Protein AF-A0AAN5KSN0-F1 (afdb_monomer_lite)

Sequence (96 aa):
SQNGQFVEPSCAEIAESGLTQDNPLSYGLKFSKDADFNLAYTLTAVSEEQGFQSKACVFVITANGPAQPDIQALSYHGAECTWRVVKGVGENFSVG

Foldseek 3Di:
DWDKFKAAPVRHGPPDDDDDPVRHGDIDIDTDPPDQQFDWDWDKDWDDDPDPQIKIKIWIWTDRDPPDIDIDIDTDSPWDWDKDADPPRGMDIDID

Radius of gyration: 14.19 Å; chains: 1; bounding box: 36×25×36 Å

Structure (mmCIF, N/CA/C/O backbone):
data_AF-A0AAN5KSN0-F1
#
_entry.id   AF-A0AAN5KSN0-F1
#
loop_
_atom_site.group_PDB
_atom_site.id
_atom_site.type_symbol
_atom_site.label_atom_id
_atom_site.label_alt_id
_atom_site.label_comp_id
_atom_site.label_asym_id
_atom_site.label_entity_id
_atom_site.label_seq_id
_atom_site.pdbx_PDB_ins_code
_atom_site.Cartn_x
_atom_site.Cartn_y
_atom_site.Cartn_z
_atom_site.occupancy
_atom_site.B_iso_or_equiv
_atom_site.auth_seq_id
_atom_site.auth_comp_id
_atom_site.auth_asym_id
_atom_site.auth_atom_id
_atom_site.pdbx_PDB_model_num
ATOM 1 N N . SER A 1 1 ? 17.214 -10.276 1.055 1.00 54.00 1 SER A N 1
ATOM 2 C CA . SER A 1 1 ? 16.242 -9.370 1.687 1.00 54.00 1 SER A CA 1
ATOM 3 C C . SER A 1 1 ? 16.727 -7.959 1.435 1.00 54.00 1 SER A C 1
ATOM 5 O O . SER A 1 1 ? 17.786 -7.614 1.946 1.00 54.00 1 SER A O 1
ATOM 7 N N . GLN A 1 2 ? 16.069 -7.210 0.551 1.00 62.72 2 GLN A N 1
ATOM 8 C CA . GLN A 1 2 ? 16.341 -5.782 0.390 1.00 62.72 2 GLN A CA 1
ATOM 9 C C . GLN A 1 2 ? 15.328 -5.012 1.240 1.00 62.72 2 GLN A C 1
ATOM 11 O O . GLN A 1 2 ? 14.150 -5.361 1.244 1.00 62.72 2 GLN A O 1
ATOM 16 N N . ASN A 1 3 ? 15.781 -3.997 1.974 1.00 74.38 3 ASN A N 1
ATOM 17 C CA . ASN A 1 3 ? 14.898 -3.196 2.819 1.00 74.38 3 ASN A CA 1
ATOM 18 C C . ASN A 1 3 ? 14.182 -2.157 1.949 1.00 74.38 3 ASN A C 1
ATOM 20 O O . ASN A 1 3 ? 14.8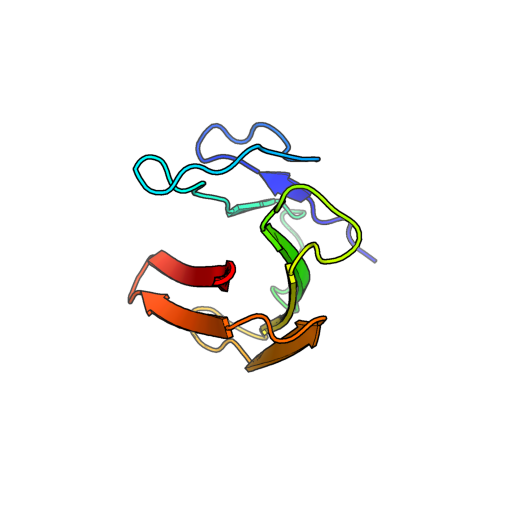27 -1.274 1.383 1.00 74.38 3 ASN A O 1
ATOM 24 N N . GLY A 1 4 ? 12.863 -2.290 1.829 1.00 83.69 4 GLY A N 1
ATOM 25 C CA . GLY A 1 4 ? 11.997 -1.277 1.233 1.00 83.69 4 GLY A CA 1
ATOM 26 C C . GLY A 1 4 ? 11.548 -0.254 2.275 1.00 83.69 4 GLY A C 1
ATOM 27 O O . GLY A 1 4 ? 11.432 -0.583 3.454 1.00 83.69 4 GLY A O 1
ATOM 28 N N . GLN A 1 5 ? 11.291 0.977 1.841 1.00 90.75 5 GLN A N 1
ATOM 29 C CA . GLN A 1 5 ? 10.730 2.041 2.676 1.00 90.75 5 GLN A CA 1
ATOM 30 C C . GLN A 1 5 ? 9.518 2.655 1.978 1.00 90.75 5 GLN A C 1
ATOM 32 O O . GLN A 1 5 ? 9.552 2.865 0.761 1.00 90.75 5 GLN A O 1
ATOM 37 N N . PHE A 1 6 ? 8.481 2.988 2.745 1.00 92.69 6 PHE A N 1
ATOM 38 C CA . PHE A 1 6 ? 7.449 3.901 2.267 1.00 92.69 6 PHE A CA 1
ATOM 39 C C . PHE A 1 6 ? 8.003 5.316 2.271 1.00 92.69 6 PHE A C 1
ATOM 41 O O . PHE A 1 6 ? 8.679 5.722 3.217 1.00 92.69 6 PHE A O 1
ATOM 48 N N . VAL A 1 7 ? 7.736 6.059 1.204 1.00 94.56 7 VAL A N 1
ATOM 49 C CA . VAL A 1 7 ? 8.213 7.432 1.066 1.00 94.56 7 VAL A CA 1
ATOM 50 C C . VAL A 1 7 ? 7.136 8.353 0.522 1.00 94.56 7 VAL A C 1
ATOM 52 O O . VAL A 1 7 ? 6.286 7.939 -0.261 1.00 94.56 7 VAL A O 1
ATOM 55 N N . GLU A 1 8 ? 7.194 9.619 0.905 1.00 93.06 8 GLU A N 1
ATOM 56 C CA . GLU A 1 8 ? 6.426 10.688 0.275 1.00 93.06 8 GLU A CA 1
ATOM 57 C C . GLU A 1 8 ? 6.960 10.988 -1.139 1.00 93.06 8 GLU A C 1
ATOM 59 O O . GLU A 1 8 ? 8.084 10.596 -1.477 1.00 93.06 8 GLU A O 1
ATOM 64 N N . PRO A 1 9 ? 6.236 11.771 -1.965 1.00 89.56 9 PRO A N 1
ATOM 65 C CA . PRO A 1 9 ? 6.759 1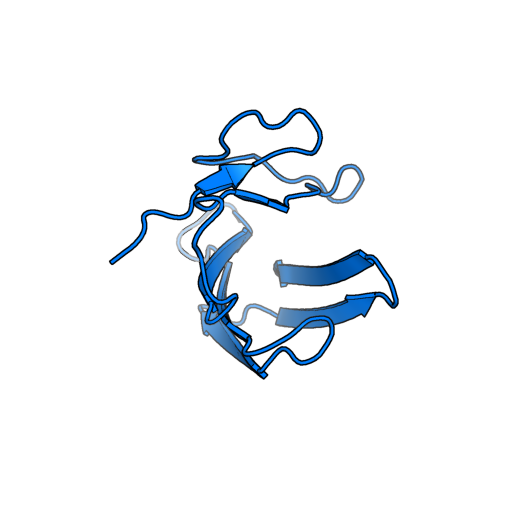2.267 -3.242 1.00 89.56 9 PRO A CA 1
ATOM 66 C C . PRO A 1 9 ? 8.087 13.036 -3.115 1.00 89.56 9 PRO A C 1
ATOM 68 O O . PRO A 1 9 ? 8.866 13.100 -4.064 1.00 89.56 9 PRO A O 1
ATOM 71 N N . SER A 1 10 ? 8.369 13.591 -1.933 1.00 91.62 10 SER A N 1
ATOM 72 C CA . SER A 1 10 ? 9.629 14.255 -1.573 1.00 91.62 10 SER A CA 1
ATOM 73 C C . SER A 1 10 ? 10.800 13.287 -1.326 1.00 91.62 10 SER A C 1
ATOM 75 O O . SER A 1 10 ? 11.921 13.738 -1.094 1.00 91.62 10 SER A O 1
ATOM 77 N N . CYS A 1 11 ? 10.560 11.970 -1.368 1.00 89.56 11 CYS A N 1
ATOM 78 C CA . CYS A 1 11 ? 11.453 10.896 -0.915 1.00 89.56 11 CYS A CA 1
ATOM 79 C C . CYS A 1 11 ? 11.726 10.868 0.602 1.00 89.56 11 CYS A C 1
ATOM 81 O O . CYS A 1 11 ? 12.612 10.125 1.037 1.00 89.56 11 CYS A O 1
ATOM 83 N N . ALA A 1 12 ? 10.986 11.642 1.403 1.00 92.88 12 ALA A N 1
ATOM 84 C CA . ALA A 1 12 ? 11.013 11.529 2.859 1.00 92.88 12 ALA A CA 1
ATOM 85 C C . ALA A 1 12 ? 10.362 10.213 3.303 1.00 92.88 12 ALA A C 1
ATOM 87 O O . ALA A 1 12 ? 9.363 9.795 2.728 1.00 92.88 12 ALA A O 1
ATOM 88 N N . GLU A 1 13 ? 10.938 9.547 4.301 1.00 93.44 13 GLU A N 1
ATOM 89 C CA . GLU A 1 13 ? 10.432 8.272 4.815 1.00 93.44 13 GLU A CA 1
ATOM 90 C C . GLU A 1 13 ? 9.128 8.455 5.596 1.00 93.44 13 GLU A C 1
ATOM 92 O O . GLU A 1 13 ? 9.008 9.363 6.418 1.00 93.44 13 GLU A O 1
ATOM 97 N N . ILE A 1 14 ? 8.168 7.564 5.349 1.00 92.94 14 ILE A N 1
ATOM 98 C CA . ILE A 1 14 ? 6.887 7.510 6.051 1.00 92.94 14 ILE A CA 1
ATOM 99 C C . ILE A 1 14 ? 6.931 6.322 7.011 1.00 92.94 14 ILE A C 1
ATOM 101 O O . ILE A 1 14 ? 6.944 5.170 6.577 1.00 92.94 14 ILE A O 1
ATOM 105 N N . ALA A 1 15 ? 6.924 6.604 8.312 1.00 85.94 15 ALA A N 1
ATOM 106 C CA . ALA A 1 15 ? 6.684 5.593 9.343 1.00 85.94 15 ALA A CA 1
ATOM 107 C C . ALA A 1 15 ? 5.196 5.530 9.720 1.00 85.94 15 ALA A C 1
ATOM 109 O O . ALA A 1 15 ? 4.611 4.454 9.788 1.00 85.94 15 ALA A O 1
ATOM 110 N N . GLU A 1 16 ? 4.585 6.698 9.918 1.00 85.56 16 GLU A N 1
ATOM 111 C CA . GLU A 1 16 ? 3.176 6.883 10.256 1.00 85.56 16 GLU A CA 1
ATOM 112 C C . GLU A 1 16 ? 2.728 8.249 9.724 1.00 85.56 16 GLU A C 1
ATOM 114 O O . GLU A 1 16 ? 3.527 9.188 9.671 1.00 85.56 16 GLU A O 1
ATOM 119 N N . SER A 1 17 ? 1.470 8.366 9.303 1.00 85.94 17 SER A N 1
ATOM 120 C CA . SER A 1 17 ? 0.905 9.639 8.862 1.00 85.94 17 SER A CA 1
ATOM 121 C C . SER A 1 17 ? -0.592 9.690 9.143 1.00 85.94 17 SER A C 1
ATOM 123 O O . SER A 1 17 ? -1.314 8.728 8.880 1.00 85.94 17 SER A O 1
ATOM 125 N N . GLY A 1 18 ? -1.052 10.822 9.678 1.00 84.75 18 GLY A N 1
ATOM 126 C CA . GLY A 1 18 ? -2.469 11.087 9.891 1.00 84.75 18 GLY A CA 1
ATOM 127 C C . GLY A 1 18 ? -3.164 11.395 8.567 1.00 84.75 18 GLY A C 1
ATOM 128 O O . GLY A 1 18 ? -2.697 12.229 7.792 1.00 84.75 18 GLY A O 1
ATOM 129 N N . LEU A 1 19 ? -4.292 10.735 8.317 1.00 84.12 19 LEU A N 1
ATOM 130 C CA . LEU A 1 19 ? -5.082 10.910 7.100 1.00 84.12 19 LEU A CA 1
ATOM 131 C C . LEU A 1 19 ? -6.340 11.719 7.407 1.00 84.12 19 LEU A C 1
ATOM 133 O O . LEU A 1 19 ? -6.996 11.498 8.423 1.00 84.12 19 LEU A O 1
ATOM 137 N N . THR A 1 20 ? -6.713 12.624 6.505 1.00 80.19 20 THR A N 1
ATOM 138 C CA . THR A 1 20 ? -8.036 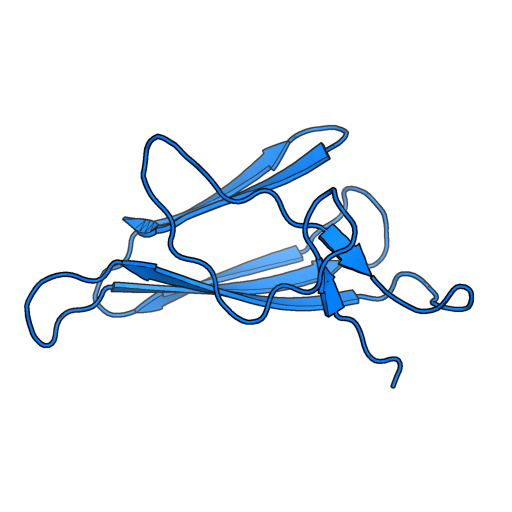13.257 6.523 1.00 80.19 20 THR A CA 1
ATOM 139 C C . THR A 1 20 ? -8.728 13.029 5.187 1.00 80.19 20 THR A C 1
ATOM 141 O O . THR A 1 20 ? -8.078 12.797 4.167 1.00 80.19 20 THR A O 1
ATOM 144 N N . GLN A 1 21 ? -10.060 13.091 5.181 1.00 76.69 21 GLN A N 1
ATOM 145 C CA . GLN A 1 21 ? -10.853 12.830 3.979 1.00 76.69 21 GLN A CA 1
ATOM 146 C C . GLN A 1 21 ? -10.507 13.787 2.822 1.00 76.69 21 GLN A C 1
ATOM 148 O O . GLN A 1 21 ? -10.507 13.375 1.664 1.00 76.69 21 GLN A O 1
ATOM 153 N N . ASP A 1 22 ? -10.153 15.033 3.143 1.00 82.75 22 ASP A N 1
ATOM 154 C CA . ASP A 1 22 ? -9.811 16.069 2.163 1.00 82.75 22 ASP A CA 1
ATOM 155 C C . ASP A 1 22 ? -8.322 16.085 1.780 1.00 82.75 22 ASP A C 1
ATOM 157 O O . ASP A 1 22 ? -7.940 16.755 0.820 1.00 82.75 22 ASP A O 1
ATOM 161 N N . ASN A 1 23 ? -7.472 15.357 2.512 1.00 84.12 23 ASN A N 1
ATOM 162 C CA . ASN A 1 23 ? -6.029 15.326 2.289 1.00 84.12 23 ASN A CA 1
ATOM 163 C C . ASN A 1 23 ? -5.498 13.881 2.337 1.00 84.12 23 ASN A C 1
ATOM 165 O O . ASN A 1 23 ? -4.934 13.459 3.354 1.00 84.12 23 ASN A O 1
ATOM 169 N N . PRO A 1 24 ? -5.689 13.099 1.256 1.00 87.88 24 PRO A N 1
ATOM 170 C CA . PRO A 1 24 ? -5.166 11.743 1.183 1.00 87.88 24 PRO A CA 1
ATOM 171 C C . PRO A 1 24 ? -3.634 11.748 1.113 1.00 87.88 24 PRO A C 1
ATOM 173 O O . PRO A 1 24 ? -3.021 12.590 0.456 1.00 87.88 24 PRO A O 1
ATOM 176 N N . LEU A 1 25 ? -3.007 10.747 1.730 1.00 90.69 25 LEU A N 1
ATOM 177 C CA . LEU A 1 25 ? -1.568 10.530 1.622 1.00 90.69 25 LEU A CA 1
ATOM 178 C C . LEU A 1 25 ? -1.228 9.869 0.286 1.00 90.69 25 LEU A C 1
ATOM 180 O O . LEU A 1 25 ? -1.672 8.760 -0.005 1.00 90.69 25 LEU A O 1
ATOM 184 N N . SER A 1 26 ? -0.383 10.531 -0.500 1.00 92.12 26 SER A N 1
ATOM 185 C CA . SER A 1 26 ? 0.315 9.889 -1.615 1.00 92.12 26 SER A CA 1
ATOM 186 C C . SER A 1 26 ? 1.625 9.300 -1.108 1.00 92.12 26 SER A C 1
ATOM 188 O O . SER A 1 26 ? 2.409 10.006 -0.476 1.00 92.12 26 SER A O 1
ATOM 190 N N . TYR A 1 27 ? 1.878 8.030 -1.406 1.00 92.81 27 TYR A N 1
ATOM 191 C CA . TYR A 1 27 ? 3.111 7.349 -1.025 1.00 92.81 27 TYR A CA 1
ATOM 192 C C . TYR A 1 27 ? 3.727 6.617 -2.220 1.00 92.81 27 TYR A C 1
ATOM 194 O O . TYR A 1 27 ? 3.057 6.306 -3.204 1.00 92.81 27 TYR A O 1
ATOM 202 N N . GLY A 1 28 ? 5.018 6.330 -2.117 1.00 91.62 28 GLY A N 1
ATOM 203 C CA . GLY A 1 28 ? 5.766 5.470 -3.020 1.00 91.62 28 GLY A CA 1
ATOM 204 C C . GLY A 1 28 ? 6.607 4.460 -2.248 1.00 91.62 28 GLY A C 1
ATOM 205 O O . GLY A 1 28 ? 6.655 4.468 -1.017 1.00 91.62 28 GLY A O 1
ATOM 206 N N . LEU A 1 29 ? 7.287 3.593 -2.993 1.00 89.31 29 LEU A N 1
ATOM 207 C CA . LEU A 1 29 ? 8.230 2.621 -2.452 1.00 89.31 29 LEU A CA 1
ATOM 208 C C . LEU A 1 29 ? 9.642 2.986 -2.889 1.00 89.31 29 LEU A C 1
ATOM 210 O O . LEU A 1 29 ? 9.916 3.166 -4.076 1.00 89.31 29 LEU A O 1
ATOM 214 N N . LYS A 1 30 ? 10.548 3.055 -1.920 1.00 89.44 30 LYS A N 1
ATOM 215 C CA . LYS A 1 30 ? 11.981 3.199 -2.147 1.00 89.44 30 LYS A CA 1
ATOM 216 C C . LYS A 1 30 ? 12.660 1.867 -1.863 1.00 89.44 30 LYS A C 1
ATOM 218 O O . LYS A 1 30 ? 12.533 1.322 -0.771 1.00 89.44 30 LYS A O 1
ATOM 223 N N . PHE A 1 31 ? 13.404 1.371 -2.840 1.00 86.94 31 PHE A N 1
ATOM 224 C CA . PHE A 1 31 ? 14.202 0.149 -2.764 1.00 86.94 31 PHE A CA 1
ATOM 225 C C . PHE A 1 31 ? 15.550 0.364 -3.464 1.00 86.94 31 PHE A C 1
ATOM 227 O O . PHE A 1 31 ? 15.791 1.416 -4.065 1.00 86.94 31 PHE A O 1
ATOM 234 N N . SER A 1 32 ? 16.466 -0.598 -3.335 1.00 84.50 32 SER A N 1
ATOM 235 C CA . SER A 1 32 ? 17.799 -0.484 -3.930 1.00 84.50 32 SER A CA 1
ATOM 236 C C . SER A 1 32 ? 17.743 -0.537 -5.461 1.00 84.50 32 SER A C 1
ATOM 238 O O . SER A 1 32 ? 16.824 -1.101 -6.050 1.00 84.50 32 SER A O 1
ATOM 240 N N . LYS A 1 33 ? 18.747 0.044 -6.130 1.00 83.50 33 LYS A N 1
ATOM 241 C CA . LYS A 1 33 ? 18.810 0.103 -7.605 1.00 83.50 33 LYS A CA 1
ATOM 242 C C . LYS A 1 33 ? 18.908 -1.273 -8.272 1.00 83.50 33 LYS A C 1
ATOM 244 O O . LYS A 1 33 ? 18.615 -1.387 -9.455 1.00 83.50 33 LYS A O 1
ATOM 249 N N . ASP A 1 34 ? 19.356 -2.279 -7.534 1.00 85.31 34 ASP A N 1
ATOM 250 C CA . ASP A 1 34 ? 19.504 -3.670 -7.957 1.00 85.31 34 ASP A CA 1
ATOM 251 C C . ASP A 1 34 ? 18.290 -4.548 -7.592 1.00 85.31 34 ASP A C 1
ATOM 253 O O . ASP A 1 34 ? 18.374 -5.767 -7.704 1.00 85.31 34 ASP A O 1
ATOM 257 N N . ALA A 1 35 ? 17.173 -3.963 -7.138 1.00 82.31 35 ALA A N 1
ATOM 258 C CA . ALA A 1 35 ? 15.936 -4.703 -6.881 1.00 82.31 35 ALA A CA 1
ATOM 259 C C . ALA A 1 35 ? 15.294 -5.216 -8.183 1.00 82.31 35 ALA A C 1
ATOM 261 O O . ALA A 1 35 ? 15.265 -4.517 -9.196 1.00 82.31 35 ALA A O 1
ATOM 262 N N . ASP A 1 36 ? 14.700 -6.407 -8.132 1.00 81.38 36 ASP A N 1
ATOM 263 C CA . ASP A 1 36 ? 14.069 -7.104 -9.262 1.00 81.38 36 ASP A CA 1
ATOM 264 C C . ASP A 1 36 ? 12.549 -6.849 -9.395 1.00 81.38 36 ASP A C 1
ATOM 266 O O . ASP A 1 36 ? 11.871 -7.523 -10.162 1.00 81.38 36 ASP A O 1
ATOM 270 N N . PHE A 1 37 ? 12.013 -5.850 -8.682 1.00 78.81 37 PHE A N 1
ATOM 271 C CA . PHE A 1 37 ? 10.584 -5.484 -8.623 1.00 78.81 37 PHE A CA 1
ATOM 272 C C . PHE A 1 37 ? 9.645 -6.593 -8.098 1.00 78.81 37 PHE A C 1
ATOM 274 O O . PHE A 1 37 ? 8.428 -6.433 -8.136 1.00 78.81 37 PHE A O 1
ATOM 281 N N . ASN A 1 38 ? 10.172 -7.684 -7.535 1.00 85.50 38 ASN A N 1
ATOM 282 C CA . ASN A 1 38 ? 9.357 -8.651 -6.802 1.00 85.50 38 ASN A CA 1
ATOM 283 C C . ASN A 1 38 ? 9.045 -8.087 -5.411 1.00 85.50 38 ASN A C 1
ATOM 285 O O . ASN A 1 38 ? 9.873 -8.133 -4.498 1.00 85.50 38 ASN A O 1
ATOM 289 N N . LEU A 1 39 ? 7.856 -7.508 -5.261 1.00 86.94 39 LEU A N 1
ATOM 290 C CA . LEU A 1 39 ? 7.469 -6.754 -4.073 1.00 86.94 39 LEU A CA 1
ATOM 291 C C . LEU A 1 39 ? 6.373 -7.486 -3.304 1.00 86.94 39 LEU A C 1
ATOM 293 O O . LEU A 1 39 ? 5.410 -7.980 -3.886 1.00 86.94 39 LEU A O 1
ATOM 297 N N . ALA A 1 40 ? 6.513 -7.502 -1.982 1.00 90.88 40 ALA A N 1
ATOM 298 C CA . ALA A 1 40 ? 5.463 -7.873 -1.048 1.00 90.88 40 ALA A CA 1
ATOM 299 C C . ALA A 1 40 ? 5.488 -6.883 0.119 1.00 90.88 40 ALA A C 1
ATOM 301 O O . ALA A 1 40 ? 6.527 -6.709 0.759 1.00 90.88 40 ALA A O 1
ATOM 302 N N . TYR A 1 41 ? 4.369 -6.216 0.376 1.00 91.19 41 TYR A N 1
ATOM 303 C CA . TYR A 1 41 ? 4.238 -5.264 1.475 1.00 91.19 41 TYR A CA 1
ATOM 304 C C . TYR A 1 41 ? 2.806 -5.227 1.992 1.00 91.19 41 TYR A C 1
ATOM 306 O O . TYR A 1 41 ? 1.862 -5.639 1.319 1.00 91.19 41 TYR A O 1
ATOM 314 N N . THR A 1 42 ? 2.652 -4.719 3.209 1.00 94.00 42 THR A N 1
ATOM 315 C CA . THR A 1 42 ? 1.344 -4.487 3.810 1.00 94.00 42 THR A CA 1
ATOM 316 C C . THR A 1 42 ? 1.107 -3.001 3.995 1.00 94.00 42 THR A C 1
ATOM 318 O O . THR A 1 42 ? 1.993 -2.300 4.483 1.00 94.00 42 THR A O 1
ATOM 321 N N . LEU A 1 43 ? -0.091 -2.538 3.652 1.00 93.94 43 LEU A N 1
ATOM 322 C CA . LEU A 1 43 ? -0.585 -1.217 4.023 1.00 93.94 43 LEU A CA 1
ATOM 323 C C . LEU A 1 43 ? -1.669 -1.396 5.085 1.00 93.94 43 LEU A C 1
ATOM 325 O O . LEU A 1 43 ? -2.672 -2.064 4.834 1.00 93.94 43 LEU A O 1
ATOM 329 N N . THR A 1 44 ? -1.476 -0.788 6.251 1.00 93.50 44 THR A N 1
ATOM 330 C CA . THR A 1 44 ? -2.476 -0.778 7.321 1.00 93.50 44 THR A CA 1
ATOM 331 C C . THR A 1 44 ? -3.090 0.609 7.405 1.00 93.50 44 THR A C 1
ATOM 333 O O . THR A 1 44 ? -2.377 1.584 7.626 1.00 93.50 44 THR A O 1
ATOM 336 N N . ALA A 1 45 ? -4.406 0.693 7.233 1.00 92.38 45 ALA A N 1
ATOM 337 C CA . ALA A 1 45 ? -5.175 1.916 7.424 1.00 92.38 45 ALA A CA 1
ATOM 338 C C . ALA A 1 45 ? -6.128 1.726 8.605 1.00 92.38 45 ALA A C 1
ATOM 340 O O . ALA A 1 45 ? -6.832 0.716 8.676 1.00 92.38 45 ALA A O 1
ATOM 341 N N . VAL A 1 46 ? -6.147 2.691 9.521 1.00 91.06 46 VAL A N 1
ATOM 342 C CA . VAL A 1 46 ? -6.983 2.662 10.724 1.00 91.06 46 VAL A CA 1
ATOM 343 C C . VAL A 1 46 ? -7.897 3.879 10.709 1.00 91.06 46 VAL A C 1
ATOM 345 O O . VAL A 1 46 ? -7.434 5.003 10.531 1.00 91.06 46 VAL A O 1
ATOM 348 N N . SER A 1 47 ? -9.193 3.645 10.884 1.00 88.69 47 SER A N 1
ATOM 349 C CA . SER A 1 47 ? -10.171 4.686 11.180 1.00 88.69 47 SER A CA 1
ATOM 350 C C . SER A 1 47 ? -10.371 4.724 12.692 1.00 88.69 47 SER A C 1
ATOM 352 O O . SER A 1 47 ? -10.927 3.795 13.292 1.00 88.69 47 SER A O 1
ATOM 354 N N . GLU A 1 48 ? -9.840 5.771 13.319 1.00 83.56 48 GLU A N 1
ATOM 355 C CA . GLU 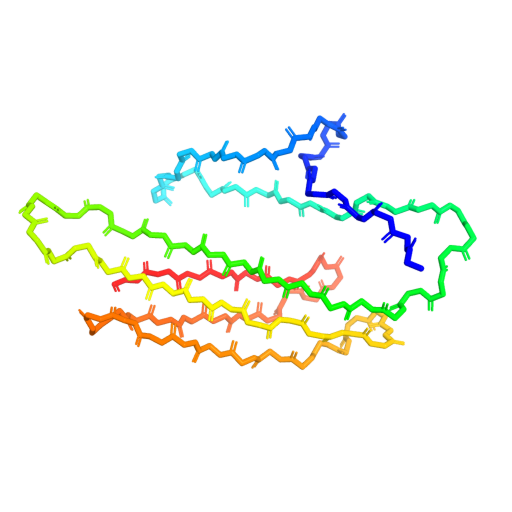A 1 48 ? -9.974 5.994 14.754 1.00 83.56 48 GLU A CA 1
ATOM 356 C C . GLU A 1 48 ? -11.360 6.568 15.067 1.00 83.56 48 GLU A C 1
ATOM 358 O O . GLU A 1 48 ? -11.636 7.748 14.859 1.00 83.56 48 GLU A O 1
ATOM 363 N N . GLU A 1 49 ? -12.242 5.725 15.597 1.00 75.81 49 GLU A N 1
ATOM 364 C CA . GLU A 1 49 ? -13.488 6.152 16.230 1.00 75.81 49 GLU A CA 1
ATOM 365 C C . GLU A 1 49 ? -13.287 6.194 17.759 1.00 75.81 49 GLU A C 1
ATOM 367 O O . GLU A 1 49 ? -12.520 5.407 18.319 1.00 75.81 49 GLU A O 1
ATOM 372 N N . GLN A 1 50 ? -13.961 7.107 18.472 1.00 66.75 50 GLN A N 1
ATOM 373 C CA . GLN A 1 50 ? -13.869 7.163 19.938 1.00 66.75 50 GLN A CA 1
ATOM 374 C C . GLN A 1 50 ? -14.423 5.868 20.570 1.00 66.75 50 GLN A C 1
ATOM 376 O O . GLN A 1 50 ? -15.636 5.688 20.662 1.00 66.75 50 GLN A O 1
ATOM 381 N N . GLY A 1 51 ? -13.542 4.975 21.043 1.00 64.38 51 GLY A N 1
ATOM 382 C CA . GLY A 1 51 ? -13.901 3.737 21.750 1.00 64.38 51 GLY A CA 1
ATOM 383 C C . GLY A 1 51 ? -13.065 2.516 21.336 1.00 64.38 51 GLY A C 1
ATOM 384 O O . GLY A 1 51 ? -12.082 2.630 20.619 1.00 64.38 51 GLY A O 1
ATOM 385 N N . PHE A 1 52 ? -13.462 1.317 21.782 1.00 57.75 52 PHE A N 1
ATOM 386 C CA . PHE A 1 52 ? -12.785 0.034 21.488 1.00 57.75 52 PHE A CA 1
ATOM 387 C C . PHE A 1 52 ? -13.127 -0.538 20.090 1.00 57.75 52 PHE A C 1
ATOM 389 O O . PHE A 1 52 ? -13.091 -1.751 19.890 1.00 57.75 52 PHE A O 1
ATOM 396 N N . GLN A 1 53 ? -13.559 0.311 19.154 1.00 70.50 53 GLN A N 1
ATOM 397 C CA . GLN A 1 53 ? -14.079 -0.073 17.833 1.00 70.50 53 GLN A CA 1
ATOM 398 C C . GLN A 1 53 ? -13.334 0.658 16.708 1.00 70.50 53 GLN A C 1
ATOM 400 O O . GLN A 1 53 ? -13.945 1.067 15.727 1.00 70.50 53 GLN A O 1
ATOM 405 N N . SER A 1 54 ? -12.018 0.855 16.839 1.00 85.19 54 SER A N 1
ATOM 406 C CA . SER A 1 54 ? -11.230 1.311 15.696 1.00 85.19 54 SER A CA 1
ATOM 407 C C . SER A 1 54 ? -11.362 0.293 14.563 1.00 85.19 54 SER A C 1
ATOM 409 O O . SER A 1 54 ? -11.130 -0.909 14.730 1.00 85.19 54 SER A O 1
ATOM 411 N N . LYS A 1 55 ? -11.789 0.779 13.402 1.00 91.69 55 LYS A N 1
ATOM 412 C CA . LYS A 1 55 ? -11.895 -0.031 12.192 1.00 91.69 55 LYS A CA 1
ATOM 413 C C . LYS A 1 55 ? -10.535 -0.065 11.528 1.00 91.69 55 LYS A C 1
ATOM 415 O O . LYS A 1 55 ? -9.862 0.962 11.443 1.00 91.69 55 LYS A O 1
ATOM 420 N N . ALA A 1 56 ? -10.126 -1.231 11.047 1.00 93.06 56 ALA A N 1
ATOM 421 C CA . ALA A 1 56 ? -8.837 -1.371 10.392 1.00 93.06 56 ALA A CA 1
ATOM 422 C C . ALA A 1 56 ? -8.942 -2.192 9.112 1.00 93.06 56 ALA A C 1
ATOM 424 O O . ALA A 1 56 ? -9.651 -3.200 9.048 1.00 93.06 56 ALA A O 1
ATOM 425 N N . CYS A 1 57 ? -8.170 -1.764 8.121 1.00 95.69 57 CYS A N 1
ATOM 426 C CA . CYS A 1 57 ? -7.939 -2.478 6.881 1.00 95.69 57 CYS A CA 1
ATOM 427 C C . CYS A 1 57 ? -6.460 -2.815 6.771 1.00 95.69 57 CYS A C 1
ATOM 429 O O . CYS A 1 57 ? -5.618 -1.916 6.794 1.00 95.69 57 CYS A O 1
ATOM 431 N N . VAL A 1 58 ? -6.152 -4.102 6.621 1.00 97.06 58 VAL A N 1
ATOM 432 C CA . VAL A 1 58 ? -4.809 -4.554 6.245 1.00 97.06 58 VAL A CA 1
ATOM 433 C C . VAL A 1 58 ? -4.865 -5.013 4.800 1.00 97.06 58 VAL A C 1
ATOM 435 O O . VAL A 1 58 ? -5.501 -6.015 4.477 1.00 97.06 58 VAL A O 1
ATOM 438 N N . PHE A 1 59 ? -4.203 -4.270 3.925 1.00 97.12 59 PHE A N 1
ATOM 439 C CA . PHE A 1 59 ? -4.015 -4.648 2.536 1.00 97.12 59 PHE A CA 1
ATOM 440 C C . PHE A 1 59 ? -2.695 -5.401 2.428 1.00 97.12 59 PHE A C 1
ATOM 442 O O . PHE A 1 59 ? -1.656 -4.876 2.821 1.00 97.12 59 PHE A O 1
ATOM 449 N N . VAL A 1 60 ? -2.734 -6.627 1.918 1.00 97.06 60 VAL A N 1
ATOM 450 C CA . VAL A 1 60 ? -1.552 -7.414 1.560 1.00 97.06 60 VAL A CA 1
ATOM 451 C C . VAL A 1 60 ? -1.361 -7.254 0.062 1.00 97.06 60 VAL A C 1
ATOM 453 O O . VAL A 1 60 ? -2.214 -7.688 -0.710 1.00 97.06 60 VAL A O 1
ATOM 456 N N . ILE A 1 61 ? -0.271 -6.605 -0.336 1.00 95.06 61 ILE A N 1
ATOM 457 C CA . ILE A 1 61 ? 0.026 -6.292 -1.729 1.00 95.06 61 ILE A CA 1
ATOM 458 C C . ILE A 1 61 ? 1.232 -7.105 -2.159 1.00 95.06 61 ILE A C 1
ATOM 460 O O . ILE A 1 61 ? 2.291 -7.047 -1.528 1.00 95.06 61 ILE A O 1
ATOM 464 N N . THR A 1 62 ? 1.081 -7.819 -3.267 1.00 93.38 62 THR A N 1
ATOM 465 C CA . THR A 1 62 ? 2.200 -8.410 -3.994 1.00 93.38 62 THR A CA 1
ATOM 466 C C . THR A 1 62 ? 2.208 -7.913 -5.431 1.00 93.38 62 THR A C 1
ATOM 468 O O . THR A 1 62 ? 1.156 -7.641 -6.008 1.00 93.38 62 THR A O 1
ATOM 471 N N . ALA A 1 63 ? 3.392 -7.751 -6.010 1.00 89.38 63 ALA A N 1
ATOM 472 C CA . ALA A 1 63 ? 3.547 -7.362 -7.405 1.00 89.38 63 ALA A CA 1
ATOM 473 C C . ALA A 1 63 ? 4.812 -7.998 -7.984 1.00 89.38 63 ALA A C 1
ATOM 475 O O . ALA A 1 63 ? 5.853 -8.042 -7.329 1.00 89.38 63 ALA A O 1
ATOM 476 N N . ASN A 1 64 ? 4.714 -8.467 -9.225 1.00 86.88 64 ASN A N 1
ATOM 477 C CA . ASN A 1 64 ? 5.837 -8.989 -10.011 1.00 86.88 64 ASN A CA 1
ATOM 478 C C . ASN A 1 64 ? 6.164 -8.098 -11.227 1.00 86.88 64 ASN A C 1
ATOM 480 O O . ASN A 1 64 ? 6.997 -8.449 -12.061 1.00 86.88 64 ASN A O 1
ATOM 484 N N . GLY A 1 65 ? 5.489 -6.954 -11.353 1.00 79.44 65 GLY A N 1
ATOM 485 C CA . GLY A 1 65 ? 5.674 -6.008 -12.442 1.00 79.44 65 GLY A CA 1
ATOM 486 C C . GLY A 1 65 ? 4.766 -4.781 -12.308 1.00 79.44 65 GLY A C 1
ATOM 487 O O . GLY A 1 65 ? 3.794 -4.803 -11.545 1.00 79.44 65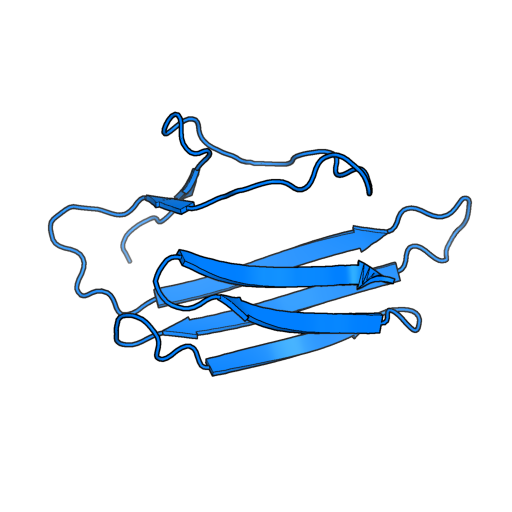 GLY A O 1
ATOM 488 N N . PRO A 1 66 ? 5.058 -3.692 -13.042 1.00 73.25 66 PRO A N 1
ATOM 489 C CA . PRO A 1 66 ? 4.212 -2.506 -13.047 1.00 73.25 66 PRO A CA 1
ATOM 490 C C . PRO A 1 66 ? 2.775 -2.836 -13.470 1.00 73.25 66 PRO A C 1
ATOM 492 O O . PRO A 1 66 ? 2.560 -3.548 -14.451 1.00 73.25 66 PRO A O 1
ATOM 495 N N . ALA A 1 67 ? 1.797 -2.267 -12.761 1.00 76.94 67 ALA A N 1
ATOM 496 C CA . ALA A 1 67 ? 0.364 -2.391 -13.047 1.00 76.94 67 ALA A CA 1
ATOM 497 C C . ALA A 1 67 ? -0.217 -3.824 -13.004 1.00 76.94 67 ALA A C 1
ATOM 499 O O . ALA A 1 67 ? -1.301 -4.050 -13.542 1.00 76.94 67 ALA A O 1
ATOM 500 N N . GLN A 1 68 ? 0.468 -4.775 -12.358 1.00 82.12 68 GLN A N 1
ATOM 501 C CA . GLN A 1 68 ? -0.046 -6.126 -12.087 1.00 82.12 68 GLN A CA 1
ATOM 502 C C . GLN A 1 68 ? -0.005 -6.453 -10.583 1.00 82.12 68 GLN A C 1
ATOM 504 O O . GLN A 1 68 ? 0.720 -7.364 -10.178 1.00 82.12 68 GLN A O 1
ATOM 509 N N . PRO A 1 69 ? -0.724 -5.702 -9.727 1.00 90.25 69 PRO A N 1
ATOM 510 C CA . PRO A 1 69 ? -0.783 -6.026 -8.311 1.00 90.25 69 PRO A CA 1
ATOM 511 C C . PRO A 1 69 ? -1.763 -7.186 -8.054 1.00 90.25 69 PRO A C 1
ATOM 513 O O . PRO A 1 69 ? -2.832 -7.260 -8.665 1.00 90.25 69 PRO A O 1
ATOM 516 N N . ASP A 1 70 ? -1.426 -8.059 -7.108 1.00 93.81 70 ASP A N 1
ATOM 517 C CA . ASP A 1 70 ? -2.365 -8.961 -6.436 1.00 93.81 70 ASP A CA 1
ATOM 518 C C . ASP A 1 70 ? -2.553 -8.459 -5.002 1.00 93.81 70 ASP A C 1
ATOM 520 O O . ASP A 1 70 ? -1.595 -8.382 -4.222 1.00 93.81 70 ASP A O 1
ATOM 524 N N . ILE A 1 71 ? -3.781 -8.036 -4.695 1.00 95.88 71 ILE A N 1
ATOM 525 C CA . ILE A 1 71 ? -4.132 -7.338 -3.459 1.00 95.88 71 ILE A CA 1
ATOM 526 C C . ILE A 1 71 ? -5.234 -8.102 -2.745 1.00 95.88 71 ILE A C 1
ATOM 528 O O . ILE A 1 71 ? -6.346 -8.253 -3.255 1.00 95.88 71 ILE A O 1
ATOM 532 N N . GLN A 1 72 ? -4.940 -8.494 -1.510 1.00 97.31 72 GLN A N 1
ATOM 533 C CA . GLN A 1 72 ? -5.916 -9.029 -0.569 1.00 97.31 72 GLN A CA 1
ATOM 534 C C . GLN A 1 72 ? -6.215 -7.982 0.501 1.00 97.31 72 GLN A C 1
ATOM 536 O O . GLN A 1 72 ? -5.300 -7.346 1.020 1.00 97.31 72 GLN A O 1
ATOM 541 N N . ALA A 1 73 ? -7.489 -7.806 0.844 1.00 97.25 73 ALA A N 1
ATOM 542 C CA . ALA A 1 73 ? -7.918 -6.881 1.886 1.00 97.25 73 ALA A CA 1
ATOM 543 C C . ALA A 1 73 ? -8.493 -7.656 3.076 1.00 97.25 73 ALA A C 1
ATOM 545 O O . ALA A 1 73 ? -9.408 -8.466 2.920 1.00 97.25 73 ALA A O 1
ATOM 546 N N . LEU A 1 74 ? -7.963 -7.391 4.266 1.00 97.06 74 LEU A N 1
ATOM 547 C CA . LEU A 1 74 ? -8.439 -7.943 5.528 1.00 97.06 74 LEU A CA 1
ATOM 548 C C . LEU A 1 74 ? -9.180 -6.848 6.292 1.00 97.06 74 LEU A C 1
ATOM 550 O O . LEU A 1 74 ? -8.594 -5.819 6.630 1.00 97.06 74 LEU A O 1
ATOM 554 N N . SER A 1 75 ? -10.463 -7.089 6.550 1.00 96.25 75 SER A N 1
ATOM 555 C CA . SER A 1 75 ? -11.332 -6.191 7.307 1.00 96.25 75 SER A CA 1
ATOM 556 C C . SER A 1 75 ? -11.394 -6.607 8.772 1.00 96.25 75 SER A C 1
ATOM 558 O O . SER A 1 75 ? -11.653 -7.771 9.091 1.00 96.25 75 SER A O 1
ATOM 560 N N . TYR A 1 76 ? -11.189 -5.636 9.658 1.00 94.19 76 TYR A N 1
ATOM 561 C CA . TYR A 1 76 ? -11.324 -5.793 11.100 1.00 94.19 76 TYR A CA 1
ATOM 562 C C . TYR A 1 76 ? -12.398 -4.849 11.628 1.00 94.19 76 TYR A C 1
ATOM 564 O O . TYR A 1 76 ? -12.504 -3.704 11.193 1.00 94.19 76 TYR A O 1
ATOM 572 N N . HIS A 1 77 ? -13.193 -5.338 12.582 1.00 92.19 77 HIS A N 1
ATOM 573 C CA . HIS A 1 77 ? -14.262 -4.567 13.231 1.00 92.19 77 HIS A CA 1
ATOM 574 C C . HIS A 1 77 ? -15.303 -3.984 12.256 1.00 92.19 77 HIS A C 1
ATOM 576 O O . HIS A 1 77 ? -15.888 -2.939 12.511 1.00 92.19 77 HIS A O 1
ATOM 582 N N . GLY A 1 78 ? -15.561 -4.684 11.144 1.00 91.38 78 GLY A N 1
ATOM 583 C CA . GLY A 1 78 ? -16.556 -4.272 10.150 1.00 91.38 78 GLY A CA 1
ATOM 584 C C . GLY A 1 78 ? -16.090 -3.154 9.217 1.00 91.38 78 GLY A C 1
ATOM 585 O O . GLY A 1 78 ? -16.934 -2.509 8.607 1.00 91.38 78 GLY A O 1
ATOM 586 N N . ALA A 1 79 ? -14.777 -2.927 9.109 1.00 93.75 79 ALA A N 1
ATOM 587 C CA . ALA A 1 79 ? -14.201 -1.941 8.203 1.00 93.75 79 ALA A CA 1
ATOM 588 C C . ALA A 1 79 ? -14.557 -2.207 6.731 1.00 93.75 79 ALA A C 1
ATOM 590 O O . ALA A 1 79 ? -14.432 -3.338 6.243 1.00 93.75 79 ALA A O 1
ATOM 591 N N . GLU A 1 80 ? -14.915 -1.162 5.994 1.00 94.62 80 GLU A N 1
ATOM 592 C CA . GLU A 1 80 ? -15.062 -1.228 4.542 1.00 94.62 80 GLU A CA 1
ATOM 593 C C . GLU A 1 80 ? -13.703 -1.011 3.869 1.00 94.62 80 GLU A C 1
ATOM 595 O O . GLU A 1 80 ? -13.237 0.115 3.698 1.00 94.62 80 GLU A O 1
ATOM 600 N N . CYS A 1 81 ? -13.051 -2.109 3.481 1.00 96.31 81 CYS A N 1
ATOM 601 C CA . CYS A 1 81 ? -11.732 -2.078 2.855 1.00 96.31 81 CYS A CA 1
ATOM 602 C C . CYS A 1 81 ? -11.856 -2.112 1.337 1.00 96.31 81 CYS A C 1
ATOM 604 O O . CYS A 1 81 ? -12.145 -3.157 0.750 1.00 96.31 81 CYS A O 1
ATOM 606 N N . THR A 1 82 ? -11.611 -0.974 0.692 1.00 96.06 82 THR A N 1
ATOM 607 C CA . THR A 1 82 ? -11.695 -0.864 -0.768 1.00 96.06 82 THR A CA 1
ATOM 608 C C . THR A 1 82 ? -10.376 -0.410 -1.365 1.00 96.06 82 THR A C 1
ATOM 610 O O . THR A 1 82 ? -9.602 0.328 -0.753 1.00 96.06 82 THR A O 1
ATOM 613 N N . TRP A 1 83 ? -10.116 -0.869 -2.585 1.00 95.62 83 TRP A N 1
ATOM 614 C CA . TRP A 1 83 ? -8.986 -0.418 -3.377 1.00 95.62 83 TRP A CA 1
ATOM 615 C C . TRP A 1 83 ? -9.363 -0.351 -4.854 1.00 95.62 83 TRP A C 1
ATOM 617 O O . TRP A 1 83 ? -10.289 -1.028 -5.310 1.00 95.62 83 TRP A O 1
ATOM 627 N N . ARG A 1 84 ? -8.660 0.491 -5.614 1.00 94.31 84 ARG A N 1
ATOM 628 C CA . ARG A 1 84 ? -8.808 0.562 -7.073 1.00 94.31 84 ARG A CA 1
ATOM 629 C C . ARG A 1 84 ? -7.501 0.933 -7.753 1.00 94.31 84 ARG A C 1
ATOM 631 O O . ARG A 1 84 ? -6.752 1.767 -7.249 1.00 94.31 84 ARG A O 1
ATOM 638 N N . VAL A 1 85 ? -7.285 0.382 -8.943 1.00 91.69 85 VAL A N 1
ATOM 639 C CA . VAL A 1 85 ? -6.152 0.749 -9.800 1.00 91.69 85 VAL A CA 1
ATOM 640 C C . VAL A 1 85 ? -6.382 2.130 -10.415 1.00 91.69 85 VAL A C 1
ATOM 642 O O . VAL A 1 85 ? -7.434 2.406 -10.998 1.00 91.69 85 VAL A O 1
ATOM 645 N N . VAL A 1 86 ? -5.367 2.983 -10.334 1.00 91.38 86 VAL A N 1
ATOM 646 C CA . VAL A 1 86 ? -5.265 4.273 -11.016 1.00 91.38 86 VAL A CA 1
ATOM 647 C C . VAL A 1 86 ? -4.199 4.149 -12.100 1.00 91.38 86 VAL A C 1
ATOM 649 O O . VAL A 1 86 ? -2.994 4.120 -11.839 1.00 91.38 86 VAL A O 1
ATOM 652 N N . LYS A 1 87 ? -4.653 4.052 -13.352 1.00 87.69 87 LYS A N 1
ATOM 653 C CA . LYS A 1 87 ? -3.786 3.780 -14.503 1.00 87.69 87 LYS A CA 1
ATOM 654 C C . LYS A 1 87 ? -2.651 4.806 -14.607 1.00 87.69 87 LYS A C 1
ATOM 656 O O . LYS A 1 87 ? -2.902 5.999 -14.736 1.00 87.69 87 LYS A O 1
ATOM 661 N N . GLY A 1 88 ? -1.415 4.309 -14.620 1.00 86.06 88 GLY A N 1
ATOM 662 C CA . GLY A 1 88 ? -0.207 5.129 -14.745 1.00 86.06 88 GLY A CA 1
ATOM 663 C C . GLY A 1 88 ? 0.252 5.804 -13.450 1.00 86.06 88 GLY A C 1
ATOM 664 O O . GLY A 1 88 ? 1.221 6.553 -13.500 1.00 86.06 88 GLY A O 1
ATOM 665 N N . VAL A 1 89 ? -0.415 5.544 -12.319 1.00 88.56 89 VAL A N 1
ATOM 666 C CA . VAL A 1 89 ? -0.071 6.125 -11.012 1.00 88.56 89 VAL A CA 1
ATOM 667 C C . VAL A 1 89 ? 0.189 5.035 -9.970 1.00 88.56 89 VAL A C 1
ATOM 669 O O . VAL A 1 89 ? 1.247 5.045 -9.352 1.00 88.56 89 VAL A O 1
ATOM 672 N N . GLY A 1 90 ? -0.734 4.084 -9.801 1.00 89.56 90 GLY A N 1
ATOM 673 C CA . GLY A 1 90 ? -0.664 3.055 -8.756 1.00 89.56 90 GLY A CA 1
ATOM 674 C C . GLY A 1 90 ? -2.060 2.639 -8.305 1.00 89.56 90 GLY A C 1
ATOM 675 O O . GLY A 1 90 ? -2.954 2.486 -9.138 1.00 89.56 90 GLY A O 1
ATOM 676 N N . GLU A 1 91 ? -2.272 2.503 -7.001 1.00 93.31 91 GLU A N 1
ATOM 677 C CA . GLU A 1 91 ? -3.542 2.094 -6.405 1.00 93.31 91 GLU A CA 1
ATOM 678 C C . GLU A 1 91 ? -3.999 3.083 -5.326 1.00 93.31 91 GLU A C 1
ATOM 680 O O . GLU A 1 91 ? -3.204 3.573 -4.528 1.00 93.31 91 GLU A O 1
ATOM 685 N N . ASN A 1 92 ? -5.305 3.352 -5.282 1.00 94.12 92 ASN A N 1
ATOM 686 C CA . ASN A 1 92 ? -5.921 4.068 -4.167 1.00 94.12 92 ASN A CA 1
ATOM 687 C C . ASN A 1 92 ? -6.496 3.055 -3.183 1.00 94.12 92 ASN A C 1
ATOM 689 O O . ASN A 1 92 ? -7.198 2.138 -3.609 1.00 94.12 92 ASN A O 1
ATOM 693 N N . PHE A 1 93 ? -6.276 3.288 -1.892 1.00 94.94 93 PHE A N 1
ATOM 694 C CA . PHE A 1 93 ? -6.804 2.487 -0.789 1.00 94.94 93 PHE A CA 1
ATOM 695 C C . PHE A 1 93 ? -7.732 3.342 0.070 1.00 94.94 93 PHE A C 1
ATOM 697 O O . PHE A 1 93 ? -7.530 4.551 0.207 1.00 94.94 93 PHE A O 1
ATOM 704 N N . SER A 1 94 ? -8.778 2.742 0.626 1.00 93.06 94 SER A N 1
ATOM 705 C CA . SER A 1 94 ? -9.730 3.446 1.487 1.00 93.06 94 SER A CA 1
ATOM 706 C C . SER A 1 94 ? -10.259 2.528 2.584 1.00 93.06 94 SER A C 1
ATOM 708 O O . SER A 1 94 ? -10.448 1.330 2.362 1.00 93.06 94 SER A O 1
ATOM 710 N N . VAL A 1 95 ? -10.482 3.122 3.757 1.00 90.94 95 VAL A N 1
ATOM 711 C CA . VAL A 1 95 ? -11.103 2.517 4.940 1.00 90.94 95 VAL A CA 1
ATOM 712 C C . VAL A 1 95 ? -12.346 3.335 5.304 1.00 90.94 95 VAL A C 1
ATOM 714 O O . VAL A 1 95 ? -12.282 4.566 5.295 1.00 90.94 95 VAL A O 1
ATOM 717 N N . GLY A 1 96 ? -13.458 2.655 5.589 1.00 87.31 96 GLY A N 1
ATOM 718 C CA . GLY A 1 96 ? -14.725 3.219 6.088 1.00 87.31 96 GLY A CA 1
ATOM 719 C C . GLY A 1 96 ? -15.283 2.426 7.266 1.00 87.31 96 GLY A C 1
ATOM 720 O O . GLY A 1 96 ? -14.841 1.268 7.437 1.00 87.31 96 GLY A O 1
#

Organism: L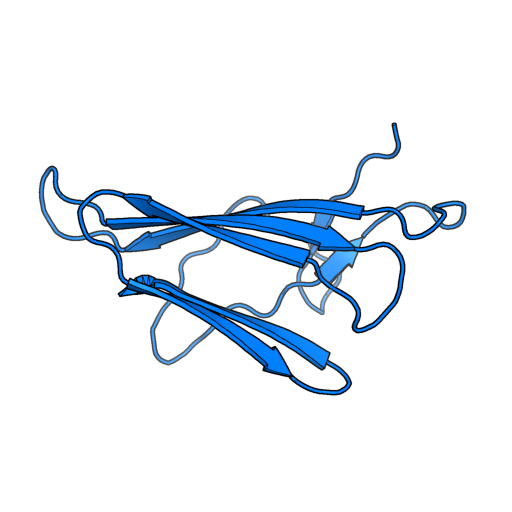egionella pneumophila (NCBI:txid446)

pLDDT: mean 87.79, std 8.63, range [54.0, 97.31]

Secondary structure (DSSP, 8-state):
----EEE-TT--B-S----BTTBPPP-EEE--TT--S-EEEEEEEEE--SSS--EEEEEEEEESSTT-EEEEEEEETT--EEEEEETTTEEEEEE-